Protein AF-A0A819K0G9-F1 (afdb_monomer_lite)

Structure (mmCIF, N/CA/C/O backbone):
data_AF-A0A819K0G9-F1
#
_entry.id   AF-A0A819K0G9-F1
#
loop_
_atom_site.group_PDB
_atom_site.id
_atom_site.type_symbol
_atom_site.label_atom_id
_atom_site.label_alt_id
_atom_site.label_comp_id
_atom_site.label_asym_id
_atom_site.label_entity_id
_atom_site.label_seq_id
_atom_site.pdbx_PDB_ins_code
_atom_site.Cartn_x
_atom_site.Cartn_y
_atom_site.Cartn_z
_atom_site.occupancy
_atom_site.B_iso_or_equiv
_atom_site.auth_seq_id
_atom_site.auth_comp_id
_atom_site.auth_asym_id
_atom_site.auth_atom_id
_atom_site.pdbx_PDB_model_num
ATOM 1 N N . MET A 1 1 ? -5.352 -6.708 -32.599 1.00 45.84 1 MET A N 1
ATOM 2 C CA . MET A 1 1 ? -5.980 -6.674 -31.262 1.00 45.84 1 MET A CA 1
ATOM 3 C C . MET A 1 1 ? -4.938 -7.149 -30.270 1.00 45.84 1 MET A C 1
ATOM 5 O O . MET A 1 1 ? -4.406 -8.229 -30.488 1.00 45.84 1 MET A O 1
ATOM 9 N N . ILE A 1 2 ? -4.565 -6.343 -29.272 1.00 50.72 2 ILE A N 1
ATOM 10 C CA . ILE A 1 2 ? -3.646 -6.805 -28.222 1.00 50.72 2 ILE A CA 1
ATOM 11 C C . ILE A 1 2 ? -4.487 -7.671 -27.284 1.00 50.72 2 ILE A C 1
ATOM 13 O O . ILE A 1 2 ? -5.270 -7.153 -26.494 1.00 50.72 2 ILE A O 1
ATOM 17 N N . ALA A 1 3 ? -4.410 -8.987 -27.459 1.00 57.97 3 ALA A N 1
ATOM 18 C CA . ALA A 1 3 ? -5.006 -9.938 -26.537 1.00 57.97 3 ALA A CA 1
ATOM 19 C C . ALA A 1 3 ? -4.179 -9.909 -25.240 1.00 57.97 3 ALA A C 1
ATOM 21 O O . ALA A 1 3 ? -3.014 -10.294 -25.254 1.00 57.97 3 ALA A O 1
ATOM 22 N N . ASN A 1 4 ? -4.794 -9.416 -24.161 1.00 59.84 4 ASN A N 1
ATOM 23 C CA . ASN A 1 4 ? -4.301 -9.383 -22.778 1.00 59.84 4 ASN A CA 1
ATOM 24 C C . ASN A 1 4 ? -3.035 -8.541 -22.538 1.00 59.84 4 ASN A C 1
ATOM 26 O O . ASN A 1 4 ? -1.943 -9.071 -22.347 1.00 59.84 4 ASN A O 1
ATOM 30 N N . ALA A 1 5 ? -3.181 -7.214 -22.459 1.00 72.12 5 ALA A N 1
ATOM 31 C CA . ALA A 1 5 ? -2.229 -6.436 -21.668 1.00 72.12 5 ALA A CA 1
ATOM 32 C C . ALA A 1 5 ? -2.387 -6.858 -20.196 1.00 72.12 5 ALA A C 1
ATOM 34 O O . ALA A 1 5 ? -3.505 -6.845 -19.681 1.00 72.12 5 ALA A O 1
ATOM 35 N N . GLY A 1 6 ? -1.297 -7.279 -19.548 1.00 84.56 6 GLY A N 1
ATOM 36 C CA . GLY A 1 6 ? -1.317 -7.583 -18.117 1.00 84.56 6 GLY A CA 1
ATOM 37 C C . GLY A 1 6 ? -1.749 -6.348 -17.330 1.00 84.56 6 GLY A C 1
ATOM 38 O O . GLY A 1 6 ? -1.264 -5.248 -17.600 1.00 84.56 6 GLY A O 1
ATOM 39 N N . TYR A 1 7 ? -2.675 -6.524 -16.393 1.00 89.06 7 TYR A N 1
ATOM 40 C CA . TYR A 1 7 ? -3.135 -5.463 -15.506 1.00 89.06 7 TYR A CA 1
ATOM 41 C C . TYR A 1 7 ? -2.820 -5.824 -14.059 1.00 89.06 7 TYR A C 1
ATOM 43 O O . TYR A 1 7 ? -2.706 -6.989 -13.694 1.00 89.06 7 TYR A O 1
ATOM 51 N N . VAL A 1 8 ? -2.675 -4.792 -13.238 1.00 92.25 8 VAL A N 1
ATOM 52 C CA . VAL A 1 8 ? -2.646 -4.904 -11.784 1.00 92.25 8 VAL A CA 1
ATOM 53 C C . VAL A 1 8 ? -3.496 -3.760 -11.259 1.00 92.25 8 VAL A C 1
ATOM 55 O O . VAL A 1 8 ? -3.320 -2.612 -11.669 1.00 92.25 8 VAL A O 1
ATOM 58 N N . ILE A 1 9 ? -4.434 -4.071 -10.377 1.00 94.44 9 ILE A N 1
ATOM 59 C CA . ILE A 1 9 ? -5.278 -3.101 -9.691 1.00 94.44 9 ILE A CA 1
ATOM 60 C C . ILE A 1 9 ? -4.943 -3.199 -8.207 1.00 94.44 9 ILE A C 1
ATOM 62 O O . ILE A 1 9 ? -5.041 -4.272 -7.615 1.00 94.44 9 ILE A O 1
ATOM 66 N N . ALA A 1 10 ? -4.548 -2.076 -7.612 1.00 96.81 10 ALA A N 1
ATOM 67 C CA . ALA A 1 10 ? -4.275 -1.967 -6.186 1.00 96.81 10 ALA A CA 1
ATOM 68 C C . ALA A 1 10 ? -5.277 -0.998 -5.548 1.00 96.81 10 ALA A C 1
ATOM 70 O O . ALA A 1 10 ? -5.292 0.193 -5.856 1.00 96.81 10 ALA A O 1
ATOM 71 N N . PHE A 1 11 ? -6.121 -1.520 -4.665 1.00 97.69 11 PHE A N 1
ATOM 72 C CA . PHE A 1 11 ? -7.046 -0.750 -3.845 1.00 97.69 11 PHE A CA 1
ATOM 73 C C . PHE A 1 11 ? -6.377 -0.392 -2.517 1.00 97.69 11 PHE A C 1
ATOM 75 O O . PHE A 1 11 ? -5.716 -1.229 -1.901 1.00 97.69 11 PHE A O 1
ATOM 82 N N . ALA A 1 12 ? -6.595 0.837 -2.046 1.00 97.62 12 ALA A N 1
ATOM 83 C CA . ALA A 1 12 ? -5.980 1.345 -0.820 1.00 97.62 12 ALA A CA 1
ATOM 84 C C . ALA A 1 12 ? -6.400 0.580 0.451 1.00 97.62 12 ALA A C 1
ATOM 86 O O . ALA A 1 12 ? -5.675 0.601 1.444 1.00 97.62 12 ALA A O 1
ATOM 87 N N . CYS A 1 13 ? -7.558 -0.085 0.427 1.00 97.19 13 CYS A N 1
ATOM 88 C CA . CYS A 1 13 ? -8.084 -0.894 1.522 1.00 97.19 13 CYS A CA 1
ATOM 89 C C . CYS A 1 13 ? -8.956 -2.049 0.994 1.00 97.19 13 CYS A C 1
ATOM 91 O O . CYS A 1 13 ? -9.313 -2.089 -0.189 1.00 97.19 13 CYS A O 1
ATOM 93 N N . ALA A 1 14 ? -9.271 -2.996 1.874 1.00 95.44 14 ALA A N 1
ATOM 94 C CA . ALA A 1 14 ? -10.086 -4.160 1.579 1.00 95.44 14 ALA A CA 1
ATOM 95 C C . ALA A 1 14 ? -11.568 -3.775 1.399 1.00 95.44 14 ALA A C 1
ATOM 97 O O . ALA A 1 14 ? -12.024 -2.757 1.925 1.00 95.44 14 ALA A O 1
ATOM 98 N N . PRO A 1 15 ? -12.364 -4.594 0.688 1.00 94.62 15 PRO A N 1
ATOM 99 C CA . PRO A 1 15 ? -13.797 -4.358 0.567 1.00 94.62 15 PRO A CA 1
ATOM 100 C C . PRO A 1 15 ? -14.475 -4.207 1.935 1.00 94.62 15 PRO A C 1
ATOM 102 O O . PRO A 1 15 ? -14.317 -5.051 2.815 1.00 94.62 15 PRO A O 1
ATOM 105 N N . GLY A 1 16 ? -15.260 -3.141 2.094 1.00 94.31 16 GLY A N 1
ATOM 106 C CA . GLY A 1 16 ? -15.999 -2.868 3.329 1.00 94.31 16 GLY A CA 1
ATOM 107 C C . GLY A 1 16 ? -15.179 -2.221 4.449 1.00 94.31 16 GLY A C 1
ATOM 108 O O . GLY A 1 16 ? -15.734 -2.009 5.525 1.00 94.31 16 GLY A O 1
ATOM 109 N N . THR A 1 17 ? -13.906 -1.884 4.218 1.00 94.56 17 THR A N 1
ATOM 110 C CA . THR A 1 17 ? -13.099 -1.085 5.150 1.00 94.56 17 THR A CA 1
ATOM 111 C C . THR A 1 17 ? -12.789 0.299 4.576 1.00 94.56 17 THR A C 1
ATOM 113 O O . THR A 1 17 ? -13.096 0.594 3.420 1.00 94.56 17 THR A O 1
ATOM 116 N N . THR A 1 18 ? -12.246 1.178 5.417 1.00 95.69 18 THR A N 1
ATOM 117 C CA . THR A 1 18 ? -11.933 2.567 5.064 1.00 95.69 18 THR A CA 1
ATOM 118 C C . THR A 1 18 ? -10.423 2.734 4.944 1.00 95.69 18 THR A C 1
ATOM 120 O O . THR A 1 18 ? -9.675 2.201 5.762 1.00 95.69 18 THR A O 1
ATOM 123 N N .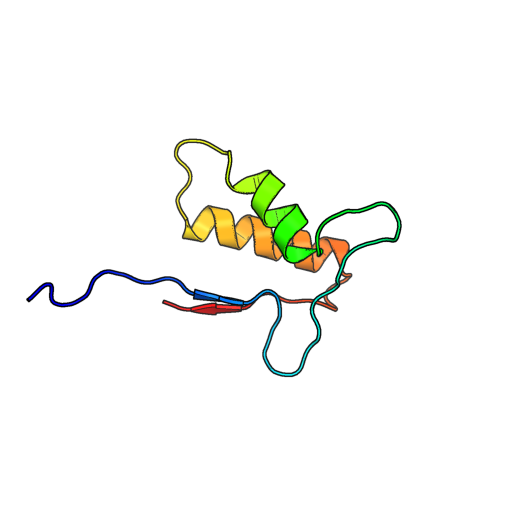 ALA A 1 19 ? -9.976 3.474 3.930 1.00 97.44 19 ALA A N 1
ATOM 124 C CA . ALA A 1 19 ? -8.588 3.904 3.822 1.00 97.44 19 ALA A CA 1
ATOM 125 C C . ALA A 1 19 ? -8.377 5.204 4.609 1.00 97.44 19 ALA A C 1
ATOM 127 O O . ALA A 1 19 ? -9.210 6.103 4.539 1.00 97.44 19 ALA A O 1
ATOM 128 N N . ASP A 1 20 ? -7.269 5.292 5.337 1.00 96.81 20 ASP A N 1
ATOM 129 C CA . ASP A 1 20 ? -6.872 6.472 6.096 1.00 96.81 20 ASP A CA 1
ATOM 130 C C . ASP A 1 20 ? -6.377 7.586 5.152 1.00 96.81 20 ASP A C 1
ATOM 132 O O . ASP A 1 20 ? -5.493 7.367 4.310 1.00 96.81 20 ASP A O 1
ATOM 136 N N . ASP A 1 21 ? -6.948 8.782 5.313 1.00 94.50 21 ASP A N 1
ATOM 137 C CA . ASP A 1 21 ? -6.602 10.004 4.575 1.00 94.50 21 ASP A CA 1
ATOM 138 C C . ASP A 1 21 ? -5.282 10.644 5.046 1.00 94.50 21 ASP A C 1
ATOM 140 O O . ASP A 1 21 ? -4.785 11.578 4.412 1.00 94.50 21 ASP A O 1
ATOM 144 N N . GLY A 1 22 ? -4.655 10.086 6.083 1.00 89.75 22 GLY A N 1
ATOM 145 C CA . GLY A 1 22 ? -3.384 10.533 6.635 1.00 89.75 22 GLY A CA 1
ATOM 146 C C . GLY A 1 22 ? -3.561 11.441 7.851 1.00 89.75 22 GLY A C 1
ATOM 147 O O . GLY A 1 22 ? -4.652 11.889 8.204 1.00 89.75 22 GLY A O 1
ATOM 148 N N . LYS A 1 23 ? -2.450 11.717 8.537 1.00 88.50 23 LYS A N 1
ATOM 149 C CA . LYS A 1 23 ? -2.444 12.562 9.746 1.00 88.50 23 LYS A CA 1
ATOM 150 C C . LYS A 1 23 ? -2.543 14.042 9.370 1.00 88.50 23 LYS A C 1
ATOM 152 O O . LYS A 1 23 ? -2.145 14.426 8.281 1.00 88.50 23 LYS A O 1
ATOM 157 N N . GLU A 1 24 ? -2.933 14.910 10.311 1.00 83.88 24 GLU A N 1
ATOM 158 C CA . GLU A 1 24 ? -3.108 16.365 10.079 1.00 83.88 24 GLU A CA 1
ATOM 159 C C . GLU A 1 24 ? -1.917 17.082 9.404 1.00 83.88 24 GLU A C 1
ATOM 161 O O . GLU A 1 24 ? -2.085 18.142 8.806 1.00 83.88 24 GLU A O 1
ATOM 166 N N . ARG A 1 25 ? -0.696 16.540 9.522 1.00 86.62 25 ARG A N 1
ATOM 167 C CA . ARG A 1 25 ? 0.534 17.105 8.934 1.00 86.62 25 ARG A CA 1
ATOM 168 C C . ARG A 1 25 ? 1.008 16.386 7.670 1.00 86.62 25 ARG A C 1
ATOM 170 O O . ARG A 1 25 ? 2.057 16.739 7.135 1.00 86.62 25 ARG A O 1
ATOM 177 N N . GLU A 1 26 ? 0.289 15.368 7.223 1.00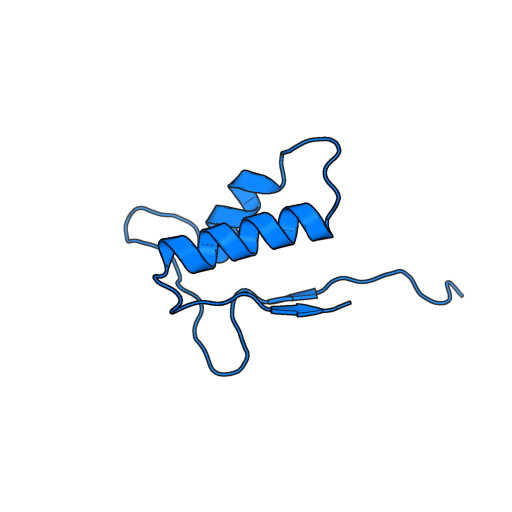 87.94 26 GLU A N 1
ATOM 178 C CA . GLU A 1 26 ? 0.589 14.608 6.017 1.00 87.94 26 GLU A CA 1
ATOM 179 C C . GLU A 1 26 ? -0.323 15.077 4.881 1.00 87.94 26 GLU A C 1
ATOM 181 O O . GLU A 1 26 ? -1.492 15.388 5.078 1.00 87.94 26 GLU A O 1
ATOM 186 N N . THR A 1 27 ? 0.228 15.174 3.674 1.00 91.81 27 THR A N 1
ATOM 187 C CA . THR A 1 27 ? -0.515 15.632 2.489 1.00 91.81 27 THR A CA 1
ATOM 188 C C . THR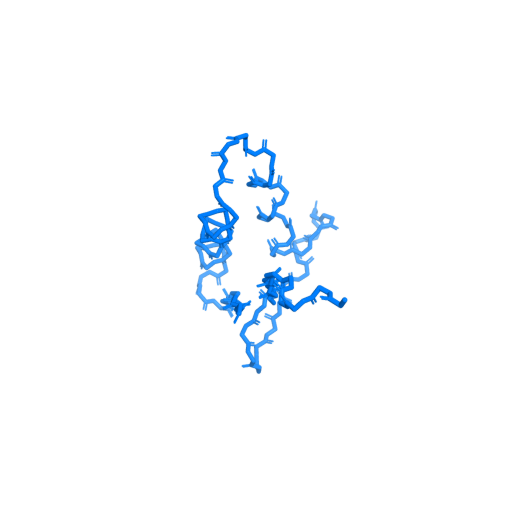 A 1 27 ? -1.170 14.494 1.712 1.00 91.81 27 THR A C 1
ATOM 190 O O . THR A 1 27 ? -1.884 14.750 0.747 1.00 91.81 27 THR A O 1
ATOM 193 N N . ASN A 1 28 ? -0.893 13.246 2.089 1.00 95.62 28 ASN A N 1
ATOM 194 C CA . ASN A 1 28 ? -1.319 12.051 1.377 1.00 95.62 28 ASN A CA 1
ATOM 195 C C . ASN A 1 28 ? -1.956 11.062 2.348 1.00 95.62 28 ASN A C 1
ATOM 197 O O . ASN A 1 28 ? -1.454 10.897 3.460 1.00 95.62 28 ASN A O 1
ATOM 201 N N . GLY A 1 29 ? -2.949 10.320 1.855 1.00 97.00 29 GLY A N 1
ATOM 202 C CA . GLY A 1 29 ? -3.462 9.140 2.541 1.00 97.00 29 GLY A CA 1
ATOM 203 C C . GLY A 1 29 ? -2.386 8.090 2.789 1.00 97.00 29 GLY A C 1
ATOM 204 O O . GLY A 1 29 ? -1.383 8.020 2.066 1.00 97.00 29 GLY A O 1
ATOM 205 N N . LEU A 1 30 ? -2.616 7.243 3.792 1.00 97.38 30 LEU A N 1
ATOM 206 C CA . LEU A 1 30 ? -1.638 6.274 4.287 1.00 97.38 30 LEU A CA 1
ATOM 207 C C . LEU A 1 30 ? -1.110 5.363 3.169 1.00 97.38 30 LEU A C 1
ATOM 209 O O . LEU A 1 30 ? 0.094 5.157 3.033 1.00 97.38 30 LEU A O 1
ATOM 213 N N . PHE A 1 31 ? -2.000 4.879 2.303 1.00 98.06 31 PHE A N 1
ATOM 214 C CA . PHE A 1 31 ? -1.618 4.054 1.155 1.00 98.06 31 PHE A CA 1
ATOM 215 C C . PHE A 1 31 ? -0.696 4.798 0.176 1.00 98.06 31 PHE A C 1
ATOM 217 O O . PHE A 1 31 ? 0.365 4.297 -0.195 1.00 98.06 31 PHE A O 1
ATOM 224 N N . THR A 1 32 ? -1.064 6.022 -0.209 1.00 97.56 32 THR A N 1
ATOM 225 C CA . THR A 1 32 ? -0.284 6.846 -1.144 1.00 97.56 32 THR A CA 1
ATOM 226 C C . THR A 1 32 ? 1.073 7.234 -0.558 1.00 97.56 32 THR A C 1
ATOM 228 O O . THR A 1 32 ? 2.077 7.213 -1.270 1.00 97.56 32 THR A O 1
ATOM 231 N N . LYS A 1 33 ? 1.135 7.531 0.746 1.00 96.88 33 LYS A N 1
ATOM 232 C CA . LYS A 1 33 ? 2.389 7.759 1.477 1.00 96.88 33 LYS A CA 1
ATOM 233 C C . LYS A 1 33 ? 3.354 6.581 1.306 1.00 96.88 33 LYS A C 1
ATOM 235 O O . LYS A 1 33 ? 4.520 6.799 0.974 1.00 96.88 33 LYS A O 1
ATOM 240 N N . HIS A 1 34 ? 2.876 5.346 1.476 1.00 97.62 34 HIS A N 1
ATOM 241 C CA . HIS A 1 34 ? 3.706 4.151 1.287 1.00 97.62 34 HIS A CA 1
ATOM 242 C C . HIS A 1 34 ? 4.051 3.903 -0.189 1.00 97.62 34 HIS A C 1
ATOM 244 O O . HIS A 1 34 ? 5.203 3.589 -0.477 1.00 97.62 34 HIS A O 1
ATOM 250 N N . ILE A 1 35 ? 3.151 4.153 -1.151 1.00 97.69 35 ILE A N 1
ATOM 251 C CA . ILE A 1 35 ? 3.513 4.107 -2.586 1.00 97.69 35 ILE A CA 1
ATOM 252 C C . ILE A 1 35 ? 4.698 5.026 -2.885 1.00 97.69 35 ILE A C 1
ATOM 254 O O . ILE A 1 35 ? 5.676 4.582 -3.479 1.00 97.69 35 ILE A O 1
ATOM 258 N N . LEU A 1 36 ? 4.643 6.293 -2.467 1.00 96.50 36 LEU A N 1
ATOM 259 C CA . LEU A 1 36 ? 5.693 7.273 -2.769 1.00 96.50 36 LEU A CA 1
ATOM 260 C C . LEU A 1 36 ? 7.053 6.880 -2.181 1.00 96.50 36 LEU A C 1
ATOM 262 O O . LEU A 1 36 ? 8.090 7.185 -2.769 1.00 96.50 36 LEU A O 1
ATOM 266 N N . LYS A 1 37 ? 7.052 6.173 -1.047 1.00 95.81 37 LYS A N 1
ATOM 267 C CA . LYS A 1 37 ? 8.261 5.640 -0.414 1.00 95.81 37 LYS A CA 1
ATOM 268 C C . LYS A 1 37 ? 8.912 4.523 -1.239 1.00 95.81 37 LYS A C 1
ATOM 270 O O . LYS A 1 37 ? 10.138 4.472 -1.300 1.00 95.81 37 LYS A O 1
ATOM 275 N N . HIS A 1 38 ? 8.118 3.645 -1.855 1.00 96.56 38 HIS A N 1
ATOM 276 C CA . HIS A 1 38 ? 8.618 2.425 -2.501 1.00 96.56 38 HIS A CA 1
ATOM 277 C C . HIS A 1 38 ? 8.721 2.524 -4.035 1.00 96.56 38 HIS A C 1
ATOM 279 O O . HIS A 1 38 ? 9.620 1.932 -4.622 1.00 96.56 38 HIS A O 1
ATOM 285 N N . ILE A 1 39 ? 7.895 3.340 -4.700 1.00 96.38 39 ILE A N 1
ATOM 286 C CA . ILE A 1 39 ? 7.831 3.427 -6.174 1.00 96.38 39 ILE A CA 1
ATOM 287 C C . ILE A 1 39 ? 9.125 3.926 -6.835 1.00 96.38 39 ILE A C 1
ATOM 289 O O . ILE A 1 39 ? 9.361 3.673 -8.013 1.00 96.38 39 ILE A O 1
ATOM 293 N N . LEU A 1 40 ? 9.968 4.647 -6.093 1.00 94.88 40 LEU A N 1
ATOM 294 C CA . LEU A 1 40 ? 11.228 5.194 -6.602 1.00 94.88 40 LEU A CA 1
ATOM 295 C C . LEU A 1 40 ? 12.388 4.189 -6.552 1.00 94.88 40 LEU A C 1
ATOM 297 O O . LEU A 1 40 ? 13.481 4.506 -7.027 1.00 94.88 40 LEU A O 1
ATOM 301 N N . LYS A 1 41 ? 12.187 2.998 -5.974 1.00 94.19 41 LYS A N 1
ATOM 302 C CA . LYS A 1 41 ? 13.229 1.978 -5.867 1.00 94.19 41 LYS A CA 1
ATOM 303 C C . LYS A 1 41 ? 13.501 1.365 -7.251 1.00 94.19 41 LYS A C 1
ATOM 305 O O . LYS A 1 41 ? 12.611 0.761 -7.846 1.00 94.19 41 LYS A O 1
ATOM 310 N N . PRO A 1 42 ? 14.716 1.526 -7.805 1.00 94.06 42 PRO A N 1
ATOM 311 C CA . PRO A 1 42 ? 15.017 1.035 -9.144 1.00 94.06 42 PRO A CA 1
ATOM 312 C C . PRO A 1 42 ? 15.088 -0.497 -9.172 1.00 94.06 42 PRO A C 1
ATOM 314 O O . PRO A 1 42 ? 15.554 -1.119 -8.219 1.00 94.06 42 PRO A O 1
ATOM 317 N 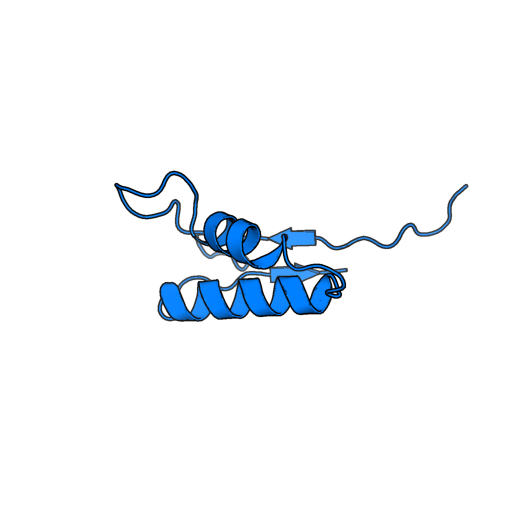N . ASN A 1 43 ? 14.719 -1.087 -10.314 1.00 94.38 43 ASN A N 1
ATOM 318 C CA . ASN A 1 43 ? 14.795 -2.531 -10.588 1.00 94.38 43 ASN A CA 1
ATOM 319 C C . ASN A 1 43 ? 13.981 -3.420 -9.629 1.00 94.38 43 ASN A C 1
ATOM 321 O O . ASN A 1 43 ? 14.329 -4.583 -9.431 1.00 94.38 43 ASN A O 1
ATOM 325 N N . GLU A 1 44 ? 12.914 -2.888 -9.034 1.00 94.69 44 GLU A N 1
ATOM 326 C CA . GLU A 1 44 ? 11.990 -3.669 -8.217 1.00 94.69 44 GLU A CA 1
ATOM 327 C C . GLU A 1 44 ? 10.785 -4.137 -9.037 1.00 94.69 44 GLU A C 1
ATOM 329 O O . GLU A 1 44 ? 10.207 -3.376 -9.815 1.00 94.69 44 GLU A O 1
ATOM 334 N N . ASP A 1 45 ? 10.416 -5.407 -8.863 1.00 94.81 45 ASP A N 1
ATOM 335 C CA . ASP A 1 45 ? 9.192 -5.948 -9.442 1.00 94.81 45 ASP A CA 1
ATOM 336 C C . ASP A 1 45 ? 7.959 -5.272 -8.818 1.00 94.81 45 ASP A C 1
ATOM 338 O O . ASP A 1 45 ? 7.904 -5.050 -7.607 1.00 94.81 45 ASP A O 1
ATOM 342 N N . ILE A 1 46 ? 6.949 -4.963 -9.634 1.00 94.31 46 ILE A N 1
ATOM 343 C CA . ILE A 1 46 ? 5.745 -4.250 -9.185 1.00 94.31 46 ILE A CA 1
ATOM 344 C C . ILE A 1 46 ? 4.989 -4.998 -8.077 1.00 94.31 46 ILE A C 1
ATOM 346 O O . ILE A 1 46 ? 4.446 -4.361 -7.177 1.00 94.31 46 ILE A O 1
ATOM 350 N N . GLN A 1 47 ? 4.971 -6.335 -8.094 1.00 94.00 47 GLN A N 1
ATOM 351 C CA . GLN A 1 47 ? 4.319 -7.136 -7.056 1.00 94.00 47 GLN A CA 1
ATOM 352 C C . GLN A 1 47 ? 5.096 -7.071 -5.742 1.00 94.00 47 GLN A C 1
ATOM 354 O O . GLN A 1 47 ? 4.489 -6.983 -4.675 1.00 94.00 47 GLN A O 1
ATOM 359 N N . MET A 1 48 ? 6.430 -7.056 -5.813 1.00 96.19 48 MET A N 1
ATOM 360 C CA . MET A 1 48 ? 7.284 -6.873 -4.637 1.00 96.19 48 MET A CA 1
ATOM 361 C C . MET A 1 48 ? 7.113 -5.469 -4.051 1.00 96.19 48 MET A C 1
ATOM 363 O O . MET A 1 48 ? 6.880 -5.337 -2.853 1.00 96.19 48 MET A O 1
ATOM 367 N N . MET A 1 49 ? 7.102 -4.435 -4.898 1.00 97.69 49 MET A N 1
ATOM 368 C CA . MET A 1 49 ? 6.848 -3.056 -4.471 1.00 97.69 49 MET A CA 1
ATOM 369 C C . MET A 1 49 ? 5.480 -2.922 -3.782 1.00 97.69 49 MET A C 1
ATOM 371 O O . MET A 1 49 ? 5.385 -2.363 -2.692 1.00 97.69 49 MET A O 1
ATOM 375 N N . LEU A 1 50 ? 4.415 -3.484 -4.365 1.00 97.88 50 LEU A N 1
ATOM 376 C CA . LEU A 1 50 ? 3.075 -3.449 -3.768 1.00 97.88 50 LEU A CA 1
ATOM 377 C C . LEU A 1 50 ? 2.964 -4.300 -2.488 1.00 97.88 50 LEU A C 1
ATOM 379 O O . LEU A 1 50 ? 2.173 -3.967 -1.601 1.00 97.88 50 LEU A O 1
ATOM 383 N N . THR A 1 51 ? 3.767 -5.359 -2.358 1.00 97.25 51 THR A N 1
ATOM 384 C CA . THR A 1 51 ? 3.899 -6.130 -1.109 1.00 97.25 51 THR A CA 1
ATOM 385 C C . THR A 1 51 ? 4.514 -5.269 -0.008 1.00 97.25 51 THR A C 1
ATOM 387 O O . THR A 1 51 ? 3.971 -5.208 1.094 1.00 97.25 51 THR A O 1
ATOM 390 N N . ASP A 1 52 ? 5.587 -4.537 -0.312 1.00 97.88 52 ASP A N 1
ATOM 391 C CA . ASP A 1 52 ? 6.220 -3.607 0.628 1.00 97.88 52 ASP A CA 1
ATOM 392 C C . ASP A 1 52 ? 5.266 -2.477 1.050 1.00 97.88 52 ASP A C 1
ATOM 394 O O . ASP A 1 52 ? 5.159 -2.168 2.239 1.00 97.88 52 ASP A O 1
ATOM 398 N N . VAL A 1 53 ? 4.512 -1.911 0.099 1.00 98.31 53 VAL A N 1
ATOM 399 C CA . VAL A 1 53 ? 3.450 -0.929 0.385 1.00 98.31 53 VAL A CA 1
ATOM 400 C C . VAL A 1 53 ? 2.410 -1.518 1.335 1.00 98.31 53 VAL A C 1
ATOM 402 O O . VAL A 1 53 ? 2.037 -0.875 2.314 1.00 98.31 53 VAL A O 1
ATOM 405 N N . THR A 1 54 ? 1.954 -2.745 1.074 1.00 98.19 54 THR A N 1
ATOM 406 C CA . THR A 1 54 ? 0.958 -3.431 1.909 1.00 98.19 54 THR A CA 1
ATOM 407 C C . THR A 1 54 ? 1.477 -3.634 3.328 1.00 98.19 54 THR A C 1
ATOM 409 O O . THR A 1 54 ? 0.775 -3.300 4.280 1.00 98.19 54 THR A O 1
ATOM 412 N N . ASN A 1 55 ? 2.720 -4.098 3.479 1.00 98.38 55 ASN A N 1
ATOM 413 C CA . ASN A 1 55 ? 3.352 -4.281 4.784 1.00 98.38 55 ASN A CA 1
ATOM 414 C C . ASN A 1 55 ? 3.428 -2.962 5.563 1.00 98.38 55 ASN A C 1
ATOM 416 O O . ASN A 1 55 ? 3.045 -2.925 6.729 1.00 98.38 55 ASN A O 1
ATOM 420 N N . GLY A 1 56 ? 3.848 -1.872 4.912 1.00 98.12 56 GLY A N 1
ATOM 421 C CA . GLY A 1 56 ? 3.937 -0.556 5.546 1.00 98.12 56 GLY A CA 1
ATOM 422 C C . GLY A 1 56 ? 2.583 -0.006 6.002 1.00 98.12 56 GLY A C 1
ATOM 423 O O . GLY A 1 56 ? 2.477 0.535 7.102 1.00 98.12 56 GLY A O 1
ATOM 424 N N . VAL A 1 57 ? 1.533 -0.181 5.192 1.00 98.12 57 VAL A N 1
ATOM 425 C CA . VAL A 1 57 ? 0.168 0.237 5.551 1.00 98.12 57 VAL A CA 1
ATOM 426 C C . VAL A 1 57 ? -0.371 -0.590 6.718 1.00 98.12 57 VAL A C 1
ATOM 428 O O . VAL A 1 57 ? -0.938 -0.023 7.649 1.00 98.12 57 VAL A O 1
ATOM 431 N N . VAL A 1 58 ? -0.185 -1.912 6.701 1.00 98.25 58 VAL A N 1
ATOM 432 C CA . VAL A 1 58 ? -0.653 -2.805 7.774 1.00 98.25 58 VAL A CA 1
ATOM 433 C C . VAL A 1 58 ? 0.073 -2.518 9.089 1.00 98.25 58 VAL A C 1
ATOM 435 O O . VAL A 1 58 ? -0.571 -2.475 10.134 1.00 98.25 58 VAL A O 1
ATOM 438 N N . GLU A 1 59 ? 1.387 -2.288 9.043 1.00 98.31 59 GLU A N 1
ATOM 439 C CA . GLU A 1 59 ? 2.188 -1.946 10.221 1.00 98.31 59 GLU A CA 1
ATOM 440 C C . GLU A 1 59 ? 1.753 -0.603 10.822 1.00 98.31 59 GLU A C 1
ATOM 442 O O . GLU A 1 59 ? 1.455 -0.529 12.012 1.00 98.31 59 GLU A O 1
ATOM 447 N N . GLU A 1 60 ? 1.659 0.454 10.009 1.00 97.44 60 GLU A N 1
ATOM 448 C CA . GLU A 1 60 ? 1.344 1.799 10.506 1.00 97.44 60 GLU A CA 1
ATOM 449 C C . GLU A 1 60 ? -0.124 1.963 10.929 1.00 97.44 60 GLU A C 1
ATOM 451 O O . GLU A 1 60 ? -0.413 2.754 11.826 1.00 97.44 60 GLU A O 1
ATOM 456 N N . SER A 1 61 ? -1.046 1.216 10.316 1.00 96.56 61 SER A N 1
ATOM 457 C CA . SER A 1 61 ? -2.472 1.237 10.670 1.00 96.56 61 SER A CA 1
ATOM 458 C C . SER A 1 61 ? -2.844 0.270 11.796 1.00 96.56 61 SER A C 1
ATOM 460 O O . SER A 1 61 ? -4.030 0.120 12.090 1.00 96.56 61 SER A O 1
ATOM 462 N N . GLU A 1 62 ? -1.881 -0.441 12.390 1.00 96.81 62 GLU A N 1
ATOM 463 C CA . GLU A 1 62 ? -2.147 -1.502 13.372 1.00 96.81 62 GLU A CA 1
ATOM 464 C C . GLU A 1 62 ? -3.165 -2.540 12.845 1.00 96.81 62 GLU A C 1
ATOM 466 O O . GLU A 1 62 ? -4.077 -2.979 13.543 1.00 96.81 62 GLU A O 1
ATOM 471 N N . SER A 1 63 ? -3.016 -2.936 11.574 1.00 96.19 63 SER A N 1
ATOM 472 C CA . SER A 1 63 ? -3.903 -3.859 10.841 1.00 96.19 63 SER A CA 1
ATOM 473 C C . SER A 1 63 ? -5.347 -3.384 10.622 1.00 96.19 63 SER A C 1
ATOM 475 O O . SER A 1 63 ? -6.187 -4.177 10.192 1.00 96.19 63 SER A O 1
ATOM 477 N N . THR A 1 64 ?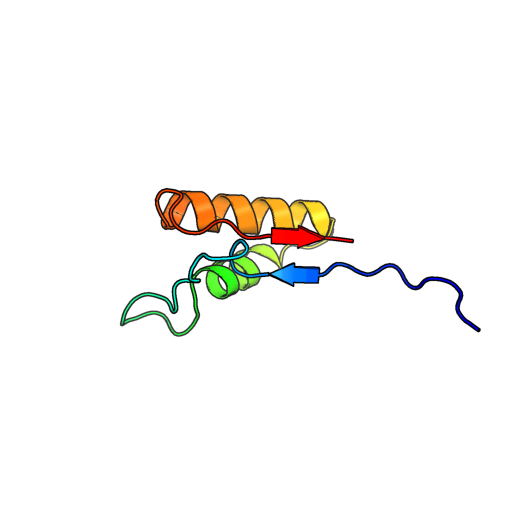 -5.663 -2.108 10.865 1.00 96.44 64 THR A N 1
ATOM 478 C CA . THR A 1 64 ? -7.003 -1.557 10.584 1.00 96.44 64 THR A CA 1
ATOM 479 C C . THR A 1 64 ? -7.230 -1.265 9.098 1.00 96.44 64 THR A C 1
ATOM 481 O O . THR A 1 64 ? -8.371 -1.300 8.632 1.00 96.44 64 THR A O 1
ATOM 484 N N . GLN A 1 65 ? -6.157 -1.063 8.326 1.00 97.75 65 GLN A N 1
ATOM 485 C CA . GLN A 1 65 ? -6.194 -0.901 6.876 1.00 97.75 65 GLN A CA 1
ATOM 486 C C . GLN A 1 65 ? -5.341 -1.976 6.192 1.00 97.75 65 GLN A C 1
ATOM 488 O O . GLN A 1 65 ? -4.145 -2.101 6.440 1.00 97.75 65 GLN A O 1
ATOM 493 N N . ILE A 1 66 ? -5.956 -2.733 5.280 1.00 98.06 66 ILE A N 1
ATOM 494 C CA . ILE A 1 66 ? -5.292 -3.794 4.50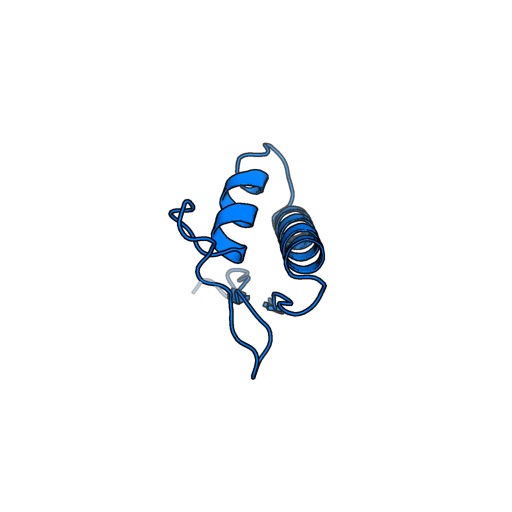8 1.00 98.06 66 ILE A CA 1
ATOM 495 C C . ILE A 1 66 ? -5.529 -3.528 3.018 1.00 98.06 66 ILE A C 1
ATOM 497 O O . ILE A 1 66 ? -6.660 -3.697 2.565 1.00 98.06 66 ILE A O 1
ATOM 501 N N . PRO A 1 67 ? -4.518 -3.091 2.248 1.00 98.12 67 PRO A N 1
ATOM 502 C CA . PRO A 1 67 ? -4.638 -2.937 0.799 1.00 98.12 67 PRO A CA 1
ATOM 503 C C . PRO A 1 67 ? -5.022 -4.240 0.084 1.00 98.12 67 PRO A C 1
ATOM 505 O O . PRO A 1 67 ? -4.658 -5.333 0.517 1.00 98.12 67 PRO A O 1
ATOM 508 N N . HIS A 1 68 ? -5.737 -4.132 -1.038 1.00 97.62 68 HIS A N 1
ATOM 509 C CA . HIS A 1 68 ? -6.142 -5.283 -1.851 1.00 97.62 68 HIS A CA 1
ATOM 510 C C . HIS A 1 68 ? -5.563 -5.180 -3.263 1.00 97.62 68 HIS A C 1
ATOM 512 O O . HIS A 1 68 ? -5.834 -4.214 -3.973 1.00 97.62 68 HIS A O 1
ATOM 518 N N . ILE A 1 69 ? -4.777 -6.176 -3.677 1.00 95.94 69 ILE A N 1
ATOM 519 C CA . ILE A 1 69 ? -4.112 -6.218 -4.986 1.00 95.94 69 ILE A CA 1
ATOM 520 C C . ILE A 1 69 ? -4.700 -7.374 -5.801 1.00 95.94 69 ILE A C 1
ATOM 522 O O . ILE A 1 69 ? -4.794 -8.497 -5.307 1.00 95.94 69 ILE A O 1
ATOM 526 N N . THR A 1 70 ? -5.087 -7.108 -7.048 1.00 92.56 70 THR A N 1
ATOM 527 C CA . THR A 1 70 ? -5.637 -8.097 -7.987 1.00 92.56 70 THR A CA 1
ATOM 528 C C . THR A 1 70 ? -5.036 -7.908 -9.383 1.00 92.56 70 THR A C 1
ATOM 530 O O . THR A 1 70 ? -4.684 -6.790 -9.763 1.00 92.56 70 THR A O 1
ATOM 533 N N . CYS A 1 71 ? -4.880 -8.996 -10.131 1.00 80.44 71 CYS A N 1
ATOM 534 C CA . CYS A 1 71 ? -4.342 -9.041 -11.490 1.00 80.44 71 CYS A CA 1
ATOM 535 C C . CYS A 1 71 ? -5.106 -10.049 -12.356 1.00 80.44 71 CYS A C 1
ATOM 537 O O . CYS A 1 71 ? -5.968 -10.777 -11.810 1.00 80.44 71 CYS A O 1
#

Sequence (71 aa):
MIANAGYVIAFACAPGTTADDGKERETNGLFTKHILKHILKPNEDIQMMLTDVTNGVVEESESTQIPHITC

Secondary structure (DSSP, 8-state):
--------EEESS-TT-------TT-SS-HHHHHHHHHTT-TT--HHHHHHHHHHHHHHHTTTS---EEE-

Radius of gyration: 13.36 Å; chains: 1; bounding box: 31×27×45 Å

Foldseek 3Di:
DPDDDDDKDKAFFDPPADWAQDDPPDNGTLLVVLLVVQVPDPPDDPVVSVVSSQVSSCVVVVNRGGMDMDD

pLDDT: mean 92.46, std 10.61, range [45.84, 98.38]